Protein AF-A0A0U1DR96-F1 (afdb_monomer_lite)

Sequence (108 aa):
MAAEVRENSIRGWEERKAAFKKYHAIALGECERWSDIDTAREIRNSVAHGLGHLTGRQQNAKTRQKMATMGIRFRGNQLIIDTDALEKCVRSAVAFIRDVDRSISLRT

Radius of gyration: 16.42 Å; chains: 1; bounding box: 48×26×40 Å

Foldseek 3Di:
DPPDPPPPPQPDPVSVQVVCCVPQVDRLCPQPLSLLVVLVVQQVCCCPPVVQFRDPVCPDPVNVVSNVVLVWDDDPRGTDDDPSSVVSSVVSVVVSVVSVVVSSVVRD

pLDDT: mean 86.71, std 13.81, range [36.09, 96.31]

Organism: NCBI:txid451644

Secondary structure (DSSP, 8-state):
-----------SHHHHHHHHHHHHS--GGGSTTHHHHHHHHHHHHHHHHHTTBPPGGG-SHHHHHHHHHTT-EEETTEEE--HHHHHHHHHHHHHHHHHHHHHHHTT-

Structure (mmCIF, N/CA/C/O backbone):
data_AF-A0A0U1DR96-F1
#
_entry.id   AF-A0A0U1DR96-F1
#
loop_
_atom_site.group_PDB
_atom_site.id
_atom_site.type_symbol
_atom_site.label_atom_id
_atom_site.label_alt_id
_atom_site.label_comp_id
_atom_site.label_asym_id
_atom_site.label_entity_id
_atom_site.label_seq_id
_atom_site.pdbx_PDB_ins_code
_atom_site.Cartn_x
_atom_site.Cartn_y
_atom_site.Cartn_z
_atom_site.occupancy
_atom_site.B_iso_or_equiv
_atom_site.auth_seq_id
_atom_site.auth_comp_id
_atom_site.auth_asym_id
_atom_site.auth_atom_id
_atom_sit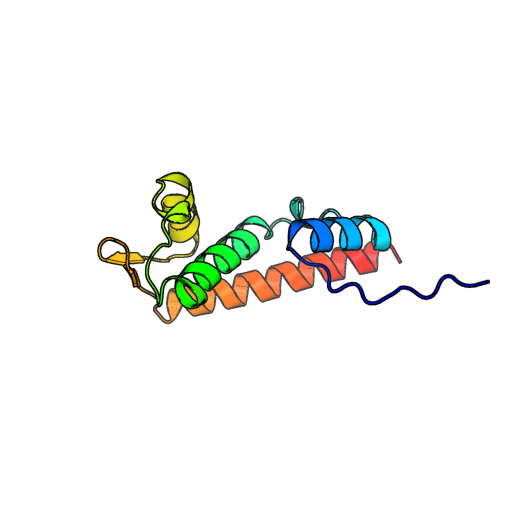e.pdbx_PDB_model_num
ATOM 1 N N . MET A 1 1 ? 35.735 -4.043 -17.174 1.00 36.09 1 MET A N 1
ATOM 2 C CA . MET A 1 1 ? 35.491 -3.895 -15.723 1.00 36.09 1 MET A CA 1
ATOM 3 C C . MET A 1 1 ? 33.993 -3.830 -15.499 1.00 36.09 1 MET A C 1
ATOM 5 O O . MET A 1 1 ? 33.388 -2.813 -15.813 1.00 36.09 1 MET A O 1
ATOM 9 N N . ALA A 1 2 ? 33.389 -4.932 -15.054 1.00 38.81 2 ALA A N 1
ATOM 10 C CA . ALA A 1 2 ? 31.996 -4.934 -14.627 1.00 38.81 2 ALA A CA 1
ATOM 11 C C . ALA A 1 2 ? 31.912 -4.123 -13.330 1.00 38.81 2 ALA A C 1
ATOM 13 O O . ALA A 1 2 ? 32.634 -4.414 -12.379 1.00 38.81 2 ALA A O 1
ATOM 14 N N . ALA A 1 3 ? 31.107 -3.064 -13.319 1.00 41.16 3 ALA A N 1
ATOM 15 C CA . ALA A 1 3 ? 30.851 -2.320 -12.099 1.00 41.16 3 ALA A CA 1
ATOM 16 C C . ALA A 1 3 ? 30.128 -3.257 -11.124 1.00 41.16 3 ALA A C 1
ATOM 18 O O . ALA A 1 3 ? 28.994 -3.658 -11.382 1.00 41.16 3 ALA A O 1
ATOM 19 N N . GLU A 1 4 ? 30.803 -3.621 -10.032 1.00 43.88 4 GLU A N 1
ATOM 20 C CA . GLU A 1 4 ? 30.180 -4.192 -8.842 1.00 43.88 4 GLU A CA 1
ATOM 21 C C . GLU A 1 4 ? 28.980 -3.315 -8.482 1.00 43.88 4 GLU A C 1
ATOM 23 O O . GLU A 1 4 ? 29.130 -2.143 -8.114 1.00 43.88 4 GLU A O 1
ATOM 28 N N . VAL A 1 5 ? 27.775 -3.863 -8.632 1.00 48.25 5 VAL A N 1
ATOM 29 C CA . VAL A 1 5 ? 26.562 -3.238 -8.117 1.00 48.25 5 VAL A CA 1
ATOM 30 C C . VAL A 1 5 ? 26.691 -3.298 -6.603 1.00 48.25 5 VAL A C 1
ATOM 32 O O . VAL A 1 5 ? 26.327 -4.287 -5.977 1.00 48.25 5 VAL A O 1
ATOM 35 N N . ARG A 1 6 ? 27.285 -2.254 -6.016 1.00 46.69 6 ARG A N 1
ATOM 36 C CA . ARG A 1 6 ? 27.301 -2.078 -4.568 1.00 46.69 6 ARG A CA 1
ATOM 37 C C . ARG A 1 6 ? 25.859 -2.152 -4.103 1.00 46.69 6 ARG A C 1
ATOM 39 O O . ARG A 1 6 ? 25.021 -1.375 -4.564 1.00 46.69 6 ARG A O 1
ATOM 46 N N . GLU A 1 7 ? 25.605 -3.089 -3.203 1.00 49.31 7 GLU A N 1
ATOM 47 C CA . GLU A 1 7 ? 24.356 -3.298 -2.484 1.00 49.31 7 GLU A CA 1
ATOM 48 C C . GLU A 1 7 ? 24.102 -2.104 -1.549 1.00 49.31 7 GLU A C 1
ATOM 50 O O . GLU A 1 7 ? 24.082 -2.195 -0.326 1.00 49.31 7 GLU A O 1
ATOM 55 N N . ASN A 1 8 ? 23.960 -0.914 -2.130 1.00 50.78 8 ASN A N 1
ATOM 56 C CA . ASN A 1 8 ? 23.391 0.226 -1.449 1.00 50.78 8 ASN A CA 1
ATOM 57 C C . ASN A 1 8 ? 21.922 -0.125 -1.289 1.00 50.78 8 ASN A C 1
ATOM 59 O O . ASN A 1 8 ? 21.144 -0.012 -2.238 1.00 50.78 8 ASN A O 1
ATOM 63 N N . SER A 1 9 ? 21.586 -0.631 -0.103 1.00 47.16 9 SER A N 1
ATOM 64 C CA . SER A 1 9 ? 20.218 -0.879 0.322 1.00 47.16 9 SER A CA 1
ATOM 65 C C . SER A 1 9 ? 19.353 0.274 -0.162 1.00 47.16 9 SER A C 1
ATOM 67 O O . SER A 1 9 ? 19.550 1.425 0.219 1.00 47.16 9 SER A O 1
ATOM 69 N N . ILE A 1 10 ? 18.456 -0.028 -1.095 1.00 57.91 10 ILE A N 1
ATOM 70 C CA . ILE A 1 10 ? 17.605 0.977 -1.706 1.00 57.91 10 ILE A CA 1
ATOM 71 C C . ILE A 1 10 ? 16.775 1.584 -0.567 1.00 57.91 10 ILE A C 1
ATOM 73 O O . ILE A 1 10 ? 15.914 0.896 0.008 1.00 57.91 10 ILE A O 1
ATOM 77 N N . ARG A 1 11 ? 17.111 2.821 -0.175 1.00 72.75 11 ARG A N 1
ATOM 78 C CA . ARG A 1 11 ? 16.821 3.396 1.152 1.00 72.75 11 ARG A CA 1
ATOM 79 C C . ARG A 1 11 ? 15.347 3.749 1.318 1.00 72.75 11 ARG A C 1
ATOM 81 O O . ARG A 1 11 ? 14.881 3.942 2.437 1.00 72.75 11 ARG A O 1
ATOM 88 N N . GLY A 1 12 ? 14.591 3.779 0.222 1.00 77.81 12 GLY A N 1
ATOM 89 C CA . GLY A 1 12 ? 13.167 4.080 0.240 1.00 77.81 12 GLY A CA 1
ATOM 90 C C . GLY A 1 12 ? 12.400 3.525 -0.955 1.00 77.81 12 GLY A C 1
ATOM 91 O O . GLY A 1 12 ? 12.962 3.056 -1.942 1.00 77.81 12 GLY A O 1
ATOM 92 N N . TRP A 1 13 ? 11.073 3.595 -0.863 1.00 83.69 13 TRP A N 1
ATOM 93 C CA . TRP A 1 13 ? 10.164 3.091 -1.895 1.00 83.69 13 TRP A CA 1
ATOM 94 C C . TRP A 1 13 ? 10.338 3.768 -3.257 1.00 83.69 13 TRP A C 1
ATOM 96 O O . TRP A 1 13 ? 10.207 3.100 -4.278 1.00 83.69 13 TRP A O 1
ATOM 106 N N . GLU A 1 14 ? 10.655 5.063 -3.288 1.00 87.94 14 GLU A N 1
ATOM 107 C CA . GLU A 1 14 ? 10.864 5.796 -4.543 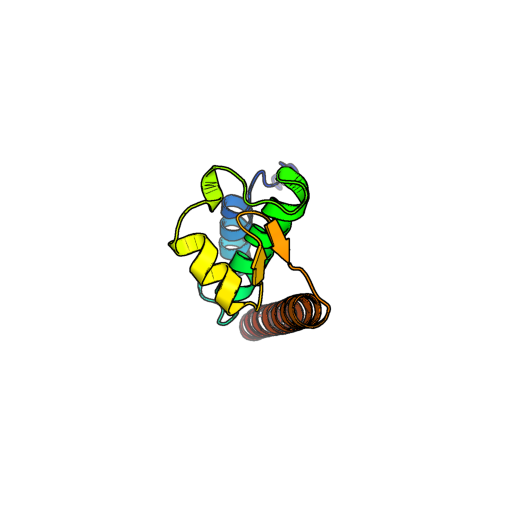1.00 87.94 14 GLU A CA 1
ATOM 108 C C . GLU A 1 14 ? 12.082 5.286 -5.309 1.00 87.94 14 GLU A C 1
ATOM 110 O O . GLU A 1 14 ? 11.986 4.993 -6.499 1.00 87.94 14 GLU A O 1
ATOM 115 N N . GLU A 1 15 ? 13.201 5.077 -4.617 1.00 89.06 15 GLU A N 1
ATOM 116 C CA . GLU A 1 15 ? 14.400 4.512 -5.231 1.00 89.06 15 GLU A CA 1
ATOM 117 C C . GLU A 1 15 ? 14.147 3.074 -5.723 1.00 89.06 15 GLU A C 1
ATOM 119 O O . GLU A 1 15 ? 14.625 2.701 -6.793 1.00 89.06 15 GLU A O 1
ATOM 124 N N . ARG A 1 16 ? 13.330 2.278 -5.008 1.00 87.88 16 ARG A N 1
ATOM 125 C CA . ARG A 1 16 ? 12.969 0.907 -5.434 1.00 87.88 16 ARG A CA 1
ATOM 126 C C . ARG A 1 16 ? 12.152 0.927 -6.717 1.00 87.88 16 ARG A C 1
ATOM 128 O O . ARG A 1 16 ? 12.448 0.171 -7.638 1.00 87.88 16 ARG A O 1
ATOM 135 N N . LYS A 1 17 ? 11.165 1.823 -6.805 1.00 89.81 17 LYS A N 1
ATOM 136 C CA . LYS A 1 17 ? 10.382 2.028 -8.032 1.00 89.81 17 LYS A CA 1
ATOM 137 C C . LYS A 1 17 ? 11.260 2.490 -9.191 1.00 89.81 17 LYS A C 1
ATOM 139 O O . LYS A 1 17 ? 11.104 1.987 -10.300 1.00 89.81 17 LYS A O 1
ATOM 144 N N . ALA A 1 18 ? 12.178 3.424 -8.943 1.00 90.88 18 ALA A N 1
ATOM 145 C CA . ALA A 1 18 ? 13.088 3.930 -9.965 1.00 90.88 18 ALA A CA 1
ATOM 146 C C . ALA A 1 18 ? 14.024 2.829 -10.487 1.00 90.88 18 ALA A C 1
ATOM 148 O O . ALA A 1 18 ? 14.170 2.674 -11.700 1.00 90.88 18 ALA A O 1
ATOM 149 N N . ALA A 1 19 ? 14.603 2.027 -9.589 1.00 90.81 19 ALA A N 1
ATOM 150 C CA . ALA A 1 19 ? 15.442 0.888 -9.951 1.00 90.81 19 ALA A CA 1
ATOM 151 C C . ALA A 1 19 ? 14.659 -0.163 -10.755 1.00 90.81 19 ALA A C 1
ATOM 153 O O . ALA A 1 19 ? 15.124 -0.599 -11.808 1.00 90.81 19 ALA A O 1
ATOM 154 N N . PHE A 1 20 ? 13.443 -0.504 -10.315 1.00 91.06 20 PHE A N 1
ATOM 155 C CA . PHE A 1 20 ? 12.578 -1.449 -11.022 1.00 91.06 20 PHE A CA 1
ATOM 156 C C . PHE A 1 20 ? 12.224 -0.956 -12.431 1.00 91.06 20 PHE A C 1
ATOM 158 O O . PHE A 1 20 ? 12.368 -1.696 -13.405 1.00 91.06 20 PHE A O 1
ATOM 165 N N . LYS A 1 21 ? 11.845 0.324 -12.562 1.00 93.31 21 LYS A N 1
ATOM 166 C CA . LYS A 1 21 ? 11.579 0.956 -13.860 1.00 93.31 21 LYS A CA 1
ATOM 167 C C . LYS A 1 21 ? 12.809 0.943 -14.759 1.00 93.31 21 LYS A C 1
ATOM 169 O O . LYS A 1 21 ? 12.673 0.677 -15.945 1.00 93.31 21 LYS A O 1
ATOM 174 N N . LYS A 1 22 ? 14.000 1.205 -14.217 1.00 92.69 22 LYS A N 1
ATOM 175 C CA . LYS A 1 22 ? 15.251 1.170 -14.985 1.00 92.69 22 LYS A CA 1
ATOM 176 C C . LYS A 1 22 ? 15.549 -0.227 -15.537 1.00 92.69 22 LYS A C 1
ATOM 178 O O . LYS A 1 22 ? 15.999 -0.327 -16.670 1.00 92.69 22 LYS A O 1
ATOM 183 N N . TYR A 1 23 ? 15.323 -1.274 -14.746 1.00 92.31 23 TYR A N 1
ATOM 184 C CA . TYR A 1 23 ? 15.684 -2.642 -15.124 1.00 92.31 23 TYR A CA 1
ATOM 185 C C . TYR A 1 23 ? 14.639 -3.308 -16.034 1.00 92.31 23 TYR A C 1
ATOM 187 O O . TYR A 1 23 ? 15.001 -3.890 -17.048 1.00 92.31 23 TYR A O 1
ATOM 195 N N . HIS A 1 24 ? 13.346 -3.183 -15.716 1.00 91.19 24 HIS A N 1
ATOM 196 C CA . HIS A 1 24 ? 12.267 -3.851 -16.460 1.00 91.19 24 HIS A CA 1
ATOM 197 C C . HIS A 1 24 ? 11.519 -2.940 -17.448 1.00 91.19 24 HIS A C 1
ATOM 199 O O . HIS A 1 24 ? 10.614 -3.399 -18.143 1.00 91.19 24 HIS A O 1
ATOM 205 N N . ALA A 1 25 ? 11.833 -1.640 -17.496 1.00 91.62 25 ALA A N 1
ATOM 206 C CA . ALA A 1 25 ? 11.070 -0.633 -18.246 1.00 91.62 25 ALA A CA 1
ATOM 207 C C . ALA A 1 25 ? 9.570 -0.577 -17.869 1.00 91.62 25 ALA A C 1
ATOM 209 O O . ALA A 1 25 ? 8.737 -0.145 -18.668 1.00 91.62 25 ALA A O 1
ATOM 210 N N . ILE A 1 26 ? 9.228 -0.999 -16.644 1.00 91.44 26 ILE A N 1
ATOM 211 C CA . ILE A 1 26 ? 7.868 -1.005 -16.088 1.00 91.44 26 ILE A CA 1
ATOM 212 C C . ILE A 1 26 ? 7.778 0.040 -14.978 1.00 91.44 26 ILE A C 1
ATOM 214 O O . ILE A 1 26 ? 8.507 -0.012 -13.986 1.00 91.44 26 ILE A O 1
ATOM 218 N N . ALA A 1 27 ? 6.855 0.987 -15.113 1.00 91.19 27 ALA A N 1
ATOM 219 C CA . ALA A 1 27 ? 6.538 1.916 -14.042 1.00 91.19 27 ALA A CA 1
ATOM 220 C C . ALA A 1 27 ? 5.523 1.270 -13.086 1.00 91.19 27 ALA A C 1
ATOM 222 O O . ALA A 1 27 ? 4.333 1.253 -13.369 1.00 91.19 27 ALA A O 1
ATOM 223 N N . LEU A 1 28 ? 5.977 0.780 -11.924 1.00 89.75 28 LEU A N 1
ATOM 224 C CA . LEU A 1 28 ? 5.094 0.137 -10.931 1.00 89.75 28 LEU A CA 1
ATOM 225 C C . LEU A 1 28 ? 3.897 1.007 -10.522 1.00 89.75 28 LEU A C 1
ATOM 227 O O . LEU A 1 28 ? 2.848 0.477 -10.186 1.00 89.75 28 LEU A O 1
ATOM 231 N N . GLY A 1 29 ? 4.051 2.336 -10.569 1.00 85.88 29 GLY A N 1
ATOM 232 C CA . GLY A 1 29 ? 2.982 3.294 -10.283 1.00 85.88 29 GLY A CA 1
ATOM 233 C C . GLY A 1 29 ? 1.821 3.289 -11.283 1.00 85.88 29 GLY A C 1
ATOM 234 O O . GLY A 1 29 ? 0.767 3.830 -10.968 1.00 85.88 29 GLY A O 1
ATOM 235 N N . GLU A 1 30 ? 2.020 2.701 -12.463 1.00 85.56 30 GLU A N 1
ATOM 236 C CA . GLU A 1 30 ? 1.038 2.608 -13.550 1.00 85.56 30 GLU A CA 1
ATOM 237 C C . GLU A 1 30 ? 0.330 1.241 -13.576 1.00 85.56 30 GLU A C 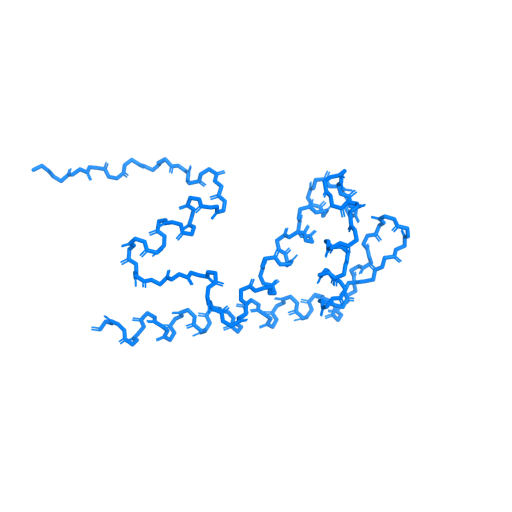1
ATOM 239 O O . GLU A 1 30 ? -0.602 1.044 -14.350 1.00 85.56 30 GLU A O 1
ATOM 244 N N . CYS A 1 31 ? 0.739 0.288 -12.729 1.00 87.62 31 CYS A N 1
ATOM 245 C CA . CYS A 1 31 ? 0.054 -0.996 -12.596 1.00 87.62 31 CYS A CA 1
ATOM 246 C C . CYS A 1 31 ? -1.334 -0.803 -11.964 1.00 87.62 31 CYS A C 1
ATOM 248 O O . CYS A 1 31 ? -1.469 -0.068 -10.984 1.00 87.62 31 CYS A O 1
ATOM 250 N N . GLU A 1 32 ? -2.344 -1.526 -12.462 1.00 85.62 32 GLU A N 1
ATOM 251 C CA . GLU A 1 32 ? -3.757 -1.384 -12.058 1.00 85.62 32 GLU A CA 1
ATOM 252 C C . GLU A 1 32 ? -3.943 -1.396 -10.532 1.00 85.62 32 GLU A C 1
ATOM 254 O O . GLU A 1 32 ? -4.646 -0.558 -9.969 1.00 85.62 32 GLU A O 1
ATOM 259 N N . ARG A 1 33 ? -3.266 -2.322 -9.843 1.00 86.94 33 ARG A N 1
ATOM 260 C CA . ARG A 1 33 ? -3.392 -2.526 -8.390 1.00 86.94 33 ARG A CA 1
ATOM 261 C C . ARG A 1 33 ? -2.374 -1.765 -7.553 1.00 86.94 33 ARG A C 1
ATOM 263 O O . ARG A 1 33 ? -2.311 -1.963 -6.339 1.00 86.94 33 ARG A O 1
ATOM 270 N N . TRP A 1 34 ? -1.593 -0.867 -8.152 1.00 90.00 34 TRP A N 1
ATOM 271 C CA . TRP A 1 34 ? -0.587 -0.105 -7.414 1.00 90.00 34 TRP A CA 1
ATOM 272 C C . TRP A 1 34 ? -1.193 0.727 -6.282 1.00 90.00 34 TRP A C 1
ATOM 274 O O . TRP A 1 34 ? -0.622 0.791 -5.192 1.00 90.00 34 TRP A O 1
ATOM 284 N N . SER A 1 35 ? -2.360 1.340 -6.504 1.00 90.44 35 SER A N 1
ATOM 285 C CA . SER A 1 35 ? -3.048 2.129 -5.476 1.00 90.44 35 SER A CA 1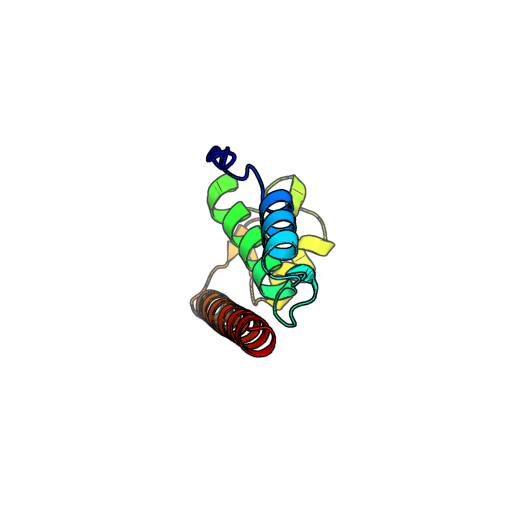
ATOM 286 C C . SER A 1 35 ? -3.320 1.320 -4.211 1.00 90.44 35 SER A C 1
ATOM 288 O O . SER A 1 35 ? -3.180 1.850 -3.107 1.00 90.44 35 SER A O 1
ATOM 290 N N . ASP A 1 36 ? -3.666 0.044 -4.361 1.00 91.62 36 ASP A N 1
ATOM 291 C CA . ASP A 1 36 ? -3.966 -0.850 -3.247 1.00 91.62 36 ASP A CA 1
ATOM 292 C C . ASP A 1 36 ? -2.687 -1.178 -2.471 1.00 91.62 36 ASP A C 1
ATOM 294 O O . ASP A 1 36 ? -2.668 -1.076 -1.244 1.00 91.62 36 ASP A O 1
ATOM 298 N N . ILE A 1 37 ? -1.586 -1.472 -3.173 1.00 92.50 37 ILE A N 1
ATOM 299 C CA . ILE A 1 37 ? -0.270 -1.725 -2.561 1.00 92.50 37 ILE A CA 1
ATOM 300 C C . ILE A 1 37 ? 0.244 -0.494 -1.823 1.00 92.50 37 ILE A C 1
ATOM 302 O O . ILE A 1 37 ? 0.696 -0.579 -0.680 1.00 92.50 37 ILE A O 1
ATOM 306 N N . ASP A 1 38 ? 0.135 0.671 -2.452 1.00 91.75 38 ASP A N 1
ATOM 307 C CA . ASP A 1 38 ? 0.535 1.937 -1.856 1.00 91.75 38 ASP A CA 1
ATOM 308 C C . ASP A 1 38 ? -0.324 2.265 -0.620 1.00 91.75 38 ASP A C 1
ATOM 310 O O . ASP A 1 38 ? 0.169 2.860 0.336 1.00 91.75 38 ASP A O 1
ATOM 314 N N . THR A 1 39 ? -1.590 1.834 -0.590 1.00 93.19 39 THR A N 1
ATOM 315 C CA . THR A 1 39 ? -2.459 1.929 0.597 1.00 93.19 39 THR A CA 1
ATOM 316 C C . THR A 1 39 ? -2.050 0.943 1.689 1.00 93.19 39 THR A C 1
ATOM 318 O O . THR A 1 39 ? -1.906 1.338 2.846 1.00 93.19 39 THR A O 1
ATOM 321 N N . ALA A 1 40 ? -1.812 -0.322 1.335 1.00 93.06 40 ALA A N 1
ATOM 322 C CA . ALA A 1 40 ? -1.343 -1.361 2.252 1.00 93.06 40 ALA A CA 1
ATOM 323 C C . ALA A 1 40 ? -0.015 -0.968 2.918 1.00 93.06 40 ALA A C 1
ATOM 325 O O . ALA A 1 40 ? 0.177 -1.189 4.116 1.00 93.06 40 ALA A O 1
ATOM 326 N N . ARG A 1 41 ? 0.871 -0.291 2.180 1.00 91.44 41 ARG A N 1
ATOM 327 C CA . ARG A 1 41 ? 2.094 0.306 2.725 1.00 91.44 41 ARG A CA 1
ATOM 328 C C . ARG A 1 41 ? 1.797 1.336 3.817 1.00 91.44 41 ARG A C 1
ATOM 330 O O . ARG A 1 41 ? 2.436 1.307 4.867 1.00 91.44 41 ARG A O 1
ATOM 337 N N . GLU A 1 42 ? 0.851 2.244 3.586 1.00 92.62 42 GLU A N 1
ATOM 338 C CA . GLU A 1 42 ? 0.463 3.239 4.591 1.00 92.62 42 GLU A CA 1
ATOM 339 C C . GLU A 1 42 ? -0.110 2.576 5.851 1.00 92.62 42 GLU A C 1
ATOM 341 O O . GLU A 1 42 ? 0.274 2.941 6.963 1.00 92.62 42 GLU A O 1
ATOM 346 N N . ILE A 1 43 ? -0.963 1.561 5.685 1.00 93.88 43 ILE A N 1
ATOM 347 C CA . ILE A 1 43 ? -1.535 0.779 6.793 1.00 93.88 43 ILE A CA 1
ATOM 348 C C . ILE A 1 43 ? -0.414 0.110 7.597 1.00 93.88 43 ILE A C 1
ATOM 350 O O . ILE A 1 43 ? -0.346 0.259 8.820 1.00 93.88 43 ILE A O 1
ATOM 354 N N . ARG A 1 44 ? 0.531 -0.552 6.914 1.00 92.62 44 ARG A N 1
ATOM 355 C CA . ARG A 1 44 ? 1.714 -1.152 7.544 1.00 92.62 44 ARG A CA 1
ATOM 356 C C . ARG A 1 44 ? 2.523 -0.120 8.323 1.00 92.62 44 ARG A C 1
ATOM 358 O O . ARG A 1 44 ? 3.025 -0.441 9.395 1.00 92.62 44 ARG A O 1
ATOM 365 N N . ASN A 1 45 ? 2.666 1.105 7.819 1.00 92.31 45 ASN A N 1
ATOM 366 C CA . ASN A 1 45 ? 3.394 2.163 8.523 1.00 92.31 45 ASN A CA 1
ATOM 367 C C . ASN A 1 45 ? 2.681 2.601 9.806 1.00 92.31 45 ASN A C 1
ATOM 369 O O . ASN A 1 45 ? 3.349 2.821 10.815 1.00 92.31 45 ASN A O 1
ATOM 373 N N . SER A 1 46 ? 1.350 2.670 9.804 1.00 94.50 46 SER A N 1
ATOM 374 C CA . SER A 1 46 ? 0.576 2.916 11.026 1.00 94.50 46 SER A CA 1
ATOM 375 C C . SER A 1 46 ? 0.756 1.787 12.043 1.00 94.50 46 SER A C 1
ATOM 377 O O . SER A 1 46 ? 0.937 2.052 13.227 1.00 94.50 46 SER A O 1
ATOM 379 N N . VAL A 1 47 ? 0.789 0.525 11.602 1.00 93.25 47 VAL A N 1
ATOM 380 C CA . VAL A 1 47 ? 1.060 -0.620 12.490 1.00 93.25 47 VAL A CA 1
ATOM 381 C C . VAL A 1 47 ? 2.482 -0.557 13.054 1.00 93.25 47 VAL A C 1
ATOM 383 O O . VAL A 1 47 ? 2.664 -0.585 14.267 1.00 93.25 47 VAL A O 1
ATOM 386 N N . ALA A 1 48 ? 3.487 -0.417 12.190 1.00 92.75 48 ALA A N 1
ATOM 387 C CA . ALA A 1 48 ? 4.893 -0.506 12.576 1.00 92.75 48 ALA A CA 1
ATOM 388 C C . ALA A 1 48 ? 5.409 0.714 13.354 1.00 92.75 48 ALA A C 1
ATOM 390 O O . ALA A 1 48 ? 6.286 0.565 14.199 1.00 92.75 48 ALA A O 1
ATOM 391 N N . HIS A 1 49 ? 4.908 1.916 13.056 1.00 91.12 49 HIS A N 1
ATOM 392 C CA . HIS A 1 49 ? 5.424 3.167 13.630 1.00 91.12 49 HIS A CA 1
ATOM 393 C C . HIS A 1 49 ? 4.412 3.896 14.514 1.00 91.12 49 HIS A C 1
ATOM 395 O O . HIS A 1 49 ? 4.808 4.683 15.366 1.00 91.12 49 HIS A O 1
ATOM 401 N N . GLY A 1 50 ? 3.118 3.653 14.316 1.00 89.81 50 GLY A N 1
ATOM 402 C CA . GLY A 1 50 ? 2.050 4.216 15.140 1.00 89.81 50 GLY A CA 1
ATOM 403 C C . GLY A 1 50 ? 1.415 3.209 16.098 1.00 89.81 50 GLY A C 1
ATOM 404 O O . GLY A 1 50 ? 0.442 3.556 16.762 1.00 89.81 50 GLY A O 1
ATOM 405 N N . LEU A 1 51 ? 1.915 1.966 16.161 1.00 92.25 51 LEU A N 1
ATOM 406 C CA . LEU A 1 51 ? 1.348 0.885 16.980 1.00 92.25 51 LEU A CA 1
ATOM 407 C C . LEU A 1 51 ? -0.158 0.694 16.718 1.00 92.25 51 LEU A C 1
ATOM 409 O O . LEU A 1 51 ? -0.968 0.566 17.634 1.00 92.25 51 LEU A O 1
ATOM 413 N N . GLY A 1 52 ? -0.542 0.764 15.442 1.00 92.81 52 GLY A N 1
ATOM 414 C CA . GLY A 1 52 ? -1.933 0.686 14.992 1.00 92.81 52 GLY A CA 1
ATOM 415 C C . GLY A 1 52 ? -2.664 2.030 14.957 1.00 92.81 52 GLY A C 1
ATOM 416 O O . GLY A 1 52 ? -3.801 2.079 14.499 1.00 92.81 52 GLY A O 1
ATOM 417 N N . HIS A 1 53 ? -2.035 3.129 15.375 1.00 96.31 53 HIS A N 1
ATOM 418 C CA . HIS A 1 53 ? -2.561 4.482 15.203 1.00 96.31 53 HIS A CA 1
ATOM 419 C C . HIS A 1 53 ? -2.005 5.155 13.948 1.00 96.31 53 HIS A C 1
ATOM 421 O O . HIS A 1 53 ? -0.888 4.892 13.501 1.00 96.31 53 HIS A O 1
ATOM 427 N N . LEU A 1 54 ? -2.780 6.084 13.392 1.00 95.19 54 LEU A N 1
ATOM 428 C CA . LEU A 1 54 ? -2.310 6.985 12.352 1.00 95.19 54 LEU A CA 1
ATOM 429 C C . LEU A 1 54 ? -1.151 7.832 12.880 1.00 95.19 54 LEU A C 1
ATOM 431 O O . LEU A 1 54 ? -1.295 8.578 13.853 1.00 95.19 54 LEU A O 1
ATOM 435 N N . THR A 1 55 ? -0.018 7.758 12.187 1.00 93.88 55 THR A N 1
ATOM 436 C CA . THR A 1 55 ? 1.125 8.640 12.449 1.00 93.88 55 THR A CA 1
ATOM 437 C C . THR A 1 55 ? 0.752 10.096 12.154 1.00 93.88 55 THR A C 1
ATOM 439 O O . THR A 1 55 ? -0.187 10.359 11.399 1.00 93.88 55 THR A O 1
ATOM 442 N N . GLY A 1 56 ? 1.506 11.067 12.683 1.00 92.56 56 GLY A N 1
ATOM 443 C CA . GLY A 1 56 ? 1.208 12.495 12.480 1.00 92.56 56 GLY A CA 1
ATOM 444 C C . GLY A 1 56 ? 1.055 12.899 11.005 1.00 92.56 56 GLY A C 1
ATOM 445 O O . GLY A 1 56 ? 0.183 13.692 10.666 1.00 92.56 56 GLY A O 1
ATOM 446 N N . ARG A 1 57 ? 1.818 12.278 10.093 1.00 90.56 57 ARG A N 1
ATOM 447 C CA . ARG A 1 57 ? 1.729 12.534 8.641 1.00 90.56 57 ARG A CA 1
ATOM 448 C C . ARG A 1 57 ? 0.472 11.948 7.985 1.00 90.56 57 ARG A C 1
ATOM 450 O O . ARG A 1 57 ? 0.078 12.392 6.910 1.00 90.56 57 ARG A O 1
ATOM 457 N N . GLN A 1 58 ? -0.161 10.962 8.616 1.00 93.44 58 GLN A N 1
ATOM 458 C CA . GLN A 1 58 ? -1.310 10.229 8.079 1.00 93.44 58 GLN A CA 1
ATOM 459 C C . GLN A 1 58 ? -2.657 10.756 8.584 1.00 93.44 58 GLN A C 1
ATOM 461 O O . GLN A 1 58 ? -3.699 10.337 8.085 1.00 93.44 58 GLN A O 1
ATOM 466 N N . GLN A 1 59 ? -2.668 11.698 9.531 1.00 92.94 59 GLN A N 1
ATOM 467 C CA . GLN A 1 59 ? -3.891 12.292 10.089 1.00 92.94 59 GLN A CA 1
ATOM 468 C C . GLN A 1 59 ? -4.573 13.300 9.139 1.00 92.94 59 GLN A C 1
ATOM 470 O O . GLN A 1 59 ? -5.247 14.222 9.582 1.00 92.94 59 GLN A O 1
ATOM 475 N N . ASN A 1 60 ? -4.435 13.117 7.825 1.00 93.81 60 ASN A N 1
ATOM 476 C CA . ASN A 1 60 ? -5.082 13.932 6.802 1.00 93.81 60 ASN A CA 1
ATOM 477 C C . ASN A 1 60 ? -6.239 13.160 6.134 1.00 93.81 60 ASN A C 1
ATOM 479 O O . ASN A 1 60 ? -6.243 11.925 6.085 1.00 93.81 60 ASN A O 1
ATOM 483 N N . ALA A 1 61 ? -7.226 13.889 5.604 1.00 92.50 61 ALA A N 1
ATOM 484 C CA . ALA A 1 61 ? -8.434 13.297 5.024 1.00 92.50 61 ALA A CA 1
ATOM 485 C C . ALA A 1 61 ? -8.138 12.380 3.824 1.00 92.50 61 ALA A C 1
ATOM 487 O O . ALA A 1 61 ? -8.742 11.316 3.699 1.00 92.50 61 ALA A O 1
ATOM 488 N N . LYS A 1 62 ? -7.161 12.747 2.986 1.00 93.06 62 LYS A N 1
ATOM 489 C CA . LYS A 1 62 ? -6.779 11.987 1.789 1.00 93.06 62 LYS A CA 1
ATOM 490 C C . LYS A 1 62 ? -6.258 10.592 2.144 1.00 93.06 62 LYS A C 1
ATOM 492 O O . LYS A 1 62 ? -6.691 9.608 1.550 1.00 93.06 62 LYS A O 1
ATOM 497 N N . THR A 1 63 ? -5.361 10.488 3.125 1.00 92.81 63 THR A N 1
ATOM 498 C CA . THR A 1 63 ? -4.821 9.200 3.583 1.00 92.81 63 THR A CA 1
ATOM 499 C C . THR A 1 63 ? -5.913 8.332 4.203 1.00 92.81 63 THR A C 1
ATOM 501 O O . THR A 1 63 ? -5.991 7.146 3.886 1.00 92.81 63 THR A O 1
ATOM 504 N N . ARG A 1 64 ? -6.800 8.915 5.019 1.00 93.31 64 ARG A N 1
ATOM 505 C CA . ARG A 1 64 ? -7.939 8.186 5.602 1.00 93.31 64 ARG A CA 1
ATOM 506 C C . ARG A 1 64 ? -8.889 7.650 4.539 1.00 93.31 64 ARG A C 1
ATOM 508 O O . ARG A 1 64 ? -9.237 6.476 4.578 1.00 93.31 64 ARG A O 1
ATOM 515 N N . GLN A 1 65 ? -9.276 8.493 3.583 1.00 92.06 65 GLN A N 1
ATOM 516 C CA . GLN A 1 65 ? -10.172 8.105 2.496 1.00 92.06 65 GLN A CA 1
ATOM 517 C C . GLN A 1 65 ? -9.565 6.971 1.669 1.00 92.06 65 GLN A C 1
ATOM 519 O O . GLN A 1 65 ? -10.247 6.002 1.354 1.00 92.06 65 GLN A O 1
ATOM 524 N N . LYS A 1 66 ? -8.263 7.054 1.386 1.00 91.56 66 LYS A N 1
ATOM 525 C CA . LYS A 1 66 ? -7.527 6.005 0.684 1.00 91.56 66 LYS A CA 1
ATOM 526 C C . LYS A 1 66 ? -7.506 4.686 1.464 1.00 91.56 66 LYS A C 1
ATOM 528 O O . LYS A 1 66 ? -7.799 3.646 0.903 1.00 91.56 66 LYS A O 1
ATOM 533 N N . MET A 1 67 ? -7.221 4.707 2.763 1.00 93.69 67 MET A N 1
ATOM 534 C CA . MET A 1 67 ? -7.273 3.499 3.601 1.00 93.69 67 MET A CA 1
ATOM 535 C C . MET A 1 67 ? -8.684 2.900 3.695 1.00 93.69 67 MET A C 1
ATOM 537 O O . MET A 1 67 ? -8.832 1.679 3.698 1.00 93.69 67 MET A O 1
ATOM 541 N N . ALA A 1 68 ? -9.723 3.738 3.709 1.00 91.44 68 ALA A N 1
ATOM 542 C CA . ALA A 1 68 ? -11.108 3.281 3.726 1.00 91.44 68 ALA A CA 1
ATOM 543 C C . ALA A 1 68 ? -11.489 2.489 2.461 1.00 91.44 68 ALA A C 1
ATOM 545 O O . ALA A 1 68 ? -12.286 1.556 2.553 1.00 91.44 68 ALA A O 1
ATOM 546 N N . THR A 1 69 ? -10.886 2.768 1.295 1.00 89.56 69 THR A N 1
ATOM 547 C CA . THR A 1 69 ? -11.133 1.950 0.089 1.00 89.56 69 THR A CA 1
ATOM 548 C C . THR A 1 69 ? -10.627 0.516 0.249 1.00 89.56 69 THR A C 1
ATOM 550 O O . THR A 1 69 ? -11.176 -0.392 -0.373 1.00 89.56 69 THR A O 1
ATOM 553 N N . MET A 1 70 ? -9.656 0.276 1.137 1.00 89.31 70 MET A N 1
ATOM 554 C CA . MET A 1 70 ? -9.169 -1.055 1.520 1.00 89.31 70 MET A CA 1
ATOM 555 C C . MET A 1 70 ? -10.004 -1.713 2.630 1.00 89.31 70 MET A C 1
ATOM 557 O O . MET A 1 70 ? -9.614 -2.753 3.148 1.00 89.31 70 MET A O 1
ATOM 561 N N . GLY A 1 71 ? -11.159 -1.144 2.985 1.00 90.38 71 GLY A N 1
ATOM 562 C CA . GLY A 1 71 ? -12.029 -1.683 4.035 1.00 90.38 71 GLY A CA 1
ATOM 563 C C . GLY A 1 71 ? -11.526 -1.413 5.454 1.00 90.38 71 GLY A C 1
ATOM 564 O O . GLY A 1 71 ? -12.131 -1.877 6.414 1.00 90.38 71 GLY A O 1
ATOM 565 N N . ILE A 1 72 ? -10.451 -0.633 5.610 1.00 93.81 72 ILE A N 1
ATOM 566 C CA . ILE A 1 72 ? -9.941 -0.264 6.929 1.00 93.81 72 ILE A CA 1
ATOM 567 C C . ILE A 1 72 ? -10.906 0.709 7.588 1.00 93.81 72 ILE A C 1
ATOM 569 O O . ILE A 1 72 ? -11.187 1.795 7.071 1.00 93.81 72 ILE A O 1
ATOM 573 N N . ARG A 1 73 ? -11.385 0.322 8.768 1.00 93.44 73 ARG A N 1
ATOM 574 C CA . ARG A 1 73 ? -12.208 1.172 9.627 1.00 93.44 73 ARG A CA 1
ATOM 575 C C . ARG A 1 73 ? -11.336 1.870 10.663 1.00 93.44 73 ARG A C 1
ATOM 577 O O . ARG A 1 73 ? -10.196 1.484 10.912 1.00 93.44 73 ARG A O 1
ATOM 584 N N . PHE A 1 74 ? -11.891 2.904 11.283 1.00 94.62 74 PHE A N 1
ATOM 585 C CA . PHE A 1 74 ? -11.178 3.731 12.250 1.00 94.62 74 PHE A CA 1
ATOM 586 C C . PHE A 1 74 ? -11.971 3.866 13.546 1.00 94.62 74 PHE A C 1
ATOM 588 O O . PHE A 1 74 ? -13.178 4.105 13.516 1.00 94.62 74 PHE A O 1
ATOM 595 N N . ARG A 1 75 ? -11.277 3.798 14.685 1.00 94.81 75 ARG A N 1
ATOM 596 C CA . ARG A 1 75 ? -11.762 4.270 15.988 1.00 94.81 75 ARG A CA 1
ATOM 597 C C . ARG A 1 75 ? -10.924 5.487 16.380 1.00 94.81 75 ARG A C 1
ATOM 599 O O . ARG A 1 75 ? -9.813 5.356 16.885 1.00 94.81 75 ARG A O 1
ATOM 606 N N . GLY A 1 76 ? -11.414 6.685 16.061 1.00 93.88 76 GLY A N 1
ATOM 607 C CA . GLY A 1 76 ? -10.629 7.918 16.176 1.00 93.88 76 GLY A CA 1
ATOM 608 C C . GLY A 1 76 ? -9.424 7.915 15.225 1.00 93.88 76 GLY A C 1
ATOM 609 O O . GLY A 1 76 ? -9.586 8.027 14.007 1.00 93.88 76 GLY A O 1
ATOM 610 N N . ASN A 1 77 ? -8.217 7.780 15.783 1.00 94.75 77 ASN A N 1
ATOM 611 C CA . ASN A 1 77 ? -6.962 7.650 15.026 1.00 94.75 77 ASN A CA 1
ATOM 612 C C . ASN A 1 77 ? -6.442 6.212 14.965 1.00 94.75 77 ASN A C 1
ATOM 614 O O . ASN A 1 77 ? -5.414 5.978 14.336 1.00 94.75 77 ASN A O 1
ATOM 618 N N . GLN A 1 78 ? -7.111 5.265 15.613 1.00 96.12 78 GLN A N 1
ATOM 619 C CA . GLN A 1 78 ? -6.706 3.868 15.622 1.00 96.12 78 GLN A CA 1
ATOM 620 C C . GLN A 1 78 ? -7.310 3.132 14.425 1.00 96.12 78 GLN A C 1
ATOM 622 O O . GLN A 1 78 ? -8.505 3.271 14.149 1.00 96.12 78 GLN A O 1
ATOM 627 N N . LEU A 1 79 ? -6.492 2.348 13.728 1.00 95.25 79 LEU A N 1
ATOM 628 C CA . LEU A 1 79 ? -6.942 1.430 12.691 1.00 95.25 79 LEU A CA 1
ATOM 629 C C . LEU A 1 79 ? -7.664 0.242 13.331 1.00 95.25 79 LEU A C 1
ATOM 631 O O . LEU A 1 79 ? -7.178 -0.344 14.298 1.00 95.25 79 LEU A O 1
ATOM 635 N N . ILE A 1 80 ? -8.798 -0.142 12.757 1.00 95.25 80 ILE A N 1
ATOM 636 C CA . ILE A 1 80 ? -9.461 -1.412 13.042 1.00 95.25 80 ILE A CA 1
ATOM 637 C C . ILE A 1 80 ? -9.091 -2.352 11.897 1.00 95.25 80 ILE A C 1
ATOM 639 O O . ILE A 1 80 ? -9.538 -2.156 10.767 1.00 95.25 80 ILE A O 1
ATOM 643 N N . ILE A 1 81 ? -8.241 -3.334 12.196 1.00 90.88 81 ILE A N 1
ATOM 644 C CA . ILE A 1 81 ? -7.804 -4.362 11.249 1.00 90.88 81 ILE A CA 1
ATOM 645 C C . ILE A 1 81 ? -8.544 -5.647 11.610 1.00 90.88 81 ILE A C 1
ATOM 647 O O . ILE A 1 81 ? -8.239 -6.277 12.620 1.00 90.88 81 ILE A O 1
ATOM 651 N N . ASP A 1 82 ? -9.543 -5.991 10.807 1.00 92.62 82 ASP A N 1
ATOM 652 C CA . ASP A 1 82 ? -10.269 -7.255 10.886 1.00 92.62 82 ASP A CA 1
ATOM 653 C C . ASP A 1 82 ? -9.810 -8.218 9.779 1.00 92.62 82 ASP A C 1
ATOM 655 O O . ASP A 1 82 ? -8.946 -7.901 8.953 1.00 92.62 82 ASP A O 1
ATOM 659 N N . THR A 1 83 ? -10.362 -9.431 9.797 1.00 93.19 83 THR A N 1
ATOM 660 C CA . THR A 1 83 ? -10.042 -10.479 8.824 1.00 93.19 83 THR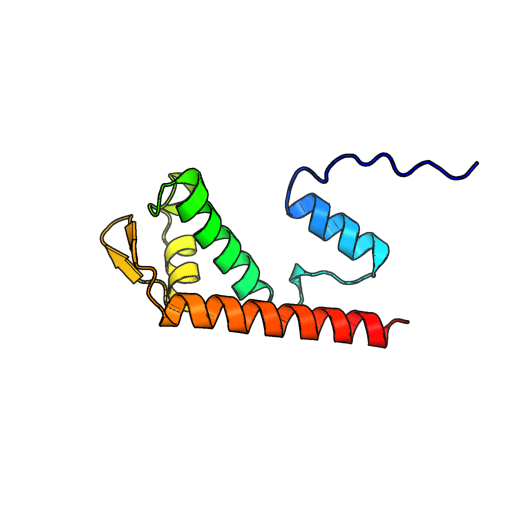 A CA 1
ATOM 661 C C . THR A 1 83 ? -10.334 -10.029 7.393 1.00 93.19 83 THR A C 1
ATOM 663 O O . THR A 1 83 ? -9.502 -10.247 6.517 1.00 93.19 83 THR A O 1
ATOM 666 N N . ASP A 1 84 ? -11.444 -9.327 7.161 1.00 90.12 84 ASP A N 1
ATOM 667 C CA . ASP A 1 84 ? -11.838 -8.856 5.828 1.00 90.12 84 ASP A CA 1
ATOM 668 C C . ASP A 1 84 ? -10.813 -7.870 5.251 1.00 90.12 84 ASP A C 1
ATOM 670 O O . ASP A 1 84 ? -10.408 -7.975 4.086 1.00 90.12 84 ASP A O 1
ATOM 674 N N . ALA A 1 85 ? -10.336 -6.929 6.071 1.00 89.00 85 ALA A N 1
ATOM 675 C CA . ALA A 1 85 ? -9.295 -5.993 5.664 1.00 89.00 85 ALA A CA 1
ATOM 676 C C . ALA A 1 85 ? -7.962 -6.697 5.348 1.00 89.00 85 ALA A C 1
ATOM 678 O O . ALA A 1 85 ? -7.271 -6.327 4.389 1.00 89.00 85 ALA A O 1
ATOM 679 N N . LEU A 1 86 ? -7.601 -7.727 6.123 1.00 90.50 86 LEU A N 1
ATOM 680 C CA . LEU A 1 86 ? -6.412 -8.547 5.869 1.00 90.50 86 LEU A CA 1
ATOM 681 C C . LEU A 1 86 ? -6.545 -9.341 4.569 1.00 90.50 86 LEU A C 1
ATOM 683 O O . LEU A 1 86 ? -5.637 -9.303 3.736 1.00 90.50 86 LEU A O 1
ATOM 687 N N . GLU A 1 87 ? -7.681 -10.005 4.353 1.00 92.56 87 GLU A N 1
ATOM 688 C CA . GLU A 1 87 ? -7.955 -10.731 3.114 1.00 92.56 87 GLU A CA 1
ATOM 689 C C . GLU A 1 87 ? -7.861 -9.818 1.896 1.00 92.56 87 GLU A C 1
ATOM 691 O O . GLU A 1 87 ? -7.269 -10.193 0.881 1.00 92.56 87 GLU A O 1
ATOM 696 N N . LYS A 1 88 ? -8.395 -8.597 1.993 1.00 90.12 88 LYS A N 1
ATOM 697 C CA . LYS A 1 88 ? -8.306 -7.626 0.904 1.00 90.12 88 LYS A CA 1
ATOM 698 C C . LYS A 1 88 ? -6.861 -7.228 0.610 1.00 90.12 88 LYS A C 1
ATOM 700 O O . LYS A 1 88 ? -6.475 -7.202 -0.557 1.00 90.12 88 LYS A O 1
ATOM 705 N N . CYS A 1 89 ? -6.043 -6.999 1.640 1.00 90.06 89 CYS A N 1
ATOM 706 C CA . CYS A 1 89 ? -4.608 -6.750 1.465 1.00 90.06 89 CYS A CA 1
ATOM 707 C C . CYS A 1 89 ? -3.909 -7.911 0.742 1.00 90.06 89 CYS A C 1
ATOM 709 O O . CYS A 1 89 ? -3.148 -7.675 -0.198 1.00 90.06 89 CYS A O 1
ATOM 711 N N . VAL A 1 90 ? -4.194 -9.156 1.138 1.00 92.38 90 VAL A N 1
ATOM 712 C CA . VAL A 1 90 ? -3.624 -10.356 0.503 1.00 92.38 90 VAL A CA 1
ATOM 713 C C . VAL A 1 90 ? -4.053 -10.458 -0.960 1.00 92.38 90 VAL A C 1
ATOM 715 O O . VAL A 1 90 ? -3.205 -10.637 -1.835 1.00 92.38 90 VAL A O 1
ATOM 718 N N . ARG A 1 91 ? -5.348 -10.298 -1.255 1.00 93.00 91 ARG A N 1
ATOM 719 C CA . ARG A 1 91 ? -5.871 -10.363 -2.630 1.00 93.00 91 ARG A CA 1
ATOM 720 C C . ARG A 1 91 ? -5.240 -9.297 -3.525 1.00 93.00 91 ARG A C 1
ATOM 722 O O . ARG A 1 91 ? -4.813 -9.628 -4.629 1.00 93.00 91 ARG A O 1
ATOM 729 N N . SER A 1 92 ? -5.124 -8.057 -3.047 1.00 91.69 92 SER A N 1
ATOM 730 C CA . SER A 1 92 ? -4.475 -6.977 -3.800 1.00 91.69 92 SER A CA 1
ATOM 731 C C . SER A 1 92 ? -2.983 -7.242 -4.025 1.00 91.69 92 SER A C 1
ATOM 733 O O . SER A 1 92 ? -2.492 -6.992 -5.123 1.00 91.69 92 SER A O 1
ATOM 735 N N . ALA A 1 93 ? -2.272 -7.803 -3.040 1.00 92.19 93 ALA A N 1
ATOM 736 C CA . ALA A 1 93 ? -0.872 -8.204 -3.195 1.00 92.19 93 ALA A CA 1
ATOM 737 C C . ALA A 1 93 ? -0.692 -9.282 -4.272 1.00 92.19 93 ALA A C 1
ATOM 739 O O . ALA A 1 93 ? 0.133 -9.125 -5.170 1.00 92.19 93 ALA A O 1
ATOM 740 N N . VAL A 1 94 ? -1.499 -10.346 -4.223 1.00 94.88 94 VAL A N 1
ATOM 741 C CA . VAL A 1 94 ? -1.456 -11.432 -5.213 1.00 94.88 94 VAL A CA 1
ATOM 742 C C . VAL A 1 94 ? -1.797 -10.922 -6.614 1.00 94.88 94 VAL A C 1
ATOM 744 O O . VAL A 1 94 ? -1.111 -11.274 -7.571 1.00 94.88 94 VAL A O 1
ATOM 747 N N . ALA A 1 95 ? -2.836 -10.092 -6.745 1.00 92.38 95 ALA A N 1
ATOM 748 C CA . ALA A 1 95 ? -3.222 -9.508 -8.028 1.00 92.38 95 ALA A CA 1
ATOM 749 C C . ALA A 1 95 ? -2.100 -8.635 -8.607 1.00 92.38 95 ALA A C 1
ATOM 751 O O . ALA A 1 95 ? -1.698 -8.838 -9.747 1.00 92.38 95 ALA A O 1
ATOM 752 N N . PHE A 1 96 ? -1.522 -7.748 -7.792 1.00 93.75 96 PHE A N 1
ATOM 753 C CA . PHE A 1 96 ? -0.416 -6.893 -8.213 1.00 93.75 96 PHE A CA 1
ATOM 754 C C . PHE A 1 96 ? 0.804 -7.691 -8.687 1.00 93.75 96 PHE A C 1
ATOM 756 O O . PHE A 1 96 ? 1.357 -7.382 -9.738 1.00 93.75 96 PHE A O 1
ATOM 763 N N . ILE A 1 97 ? 1.214 -8.728 -7.944 1.00 93.25 97 ILE A N 1
ATOM 764 C CA . ILE A 1 97 ? 2.349 -9.576 -8.339 1.00 93.25 97 ILE A CA 1
ATOM 765 C C . ILE A 1 97 ? 2.074 -10.227 -9.697 1.00 93.25 97 ILE A C 1
ATOM 767 O O . ILE A 1 97 ? 2.910 -10.144 -10.588 1.00 93.25 97 ILE A O 1
ATOM 771 N N . ARG A 1 98 ? 0.874 -10.786 -9.901 1.00 93.31 98 ARG A N 1
ATOM 772 C CA . ARG A 1 98 ? 0.486 -11.394 -11.185 1.00 93.31 98 ARG A CA 1
ATOM 773 C C . ARG A 1 98 ? 0.489 -10.394 -12.343 1.00 93.31 98 ARG A C 1
ATOM 775 O O . ARG A 1 98 ? 0.877 -10.761 -13.452 1.00 93.31 98 ARG A O 1
ATOM 782 N N . ASP A 1 99 ? 0.056 -9.158 -12.108 1.00 90.19 99 ASP A N 1
ATOM 783 C CA . ASP A 1 99 ? 0.059 -8.103 -13.128 1.00 90.19 99 ASP A CA 1
ATOM 784 C C . ASP A 1 99 ? 1.487 -7.696 -13.507 1.00 90.19 99 ASP A C 1
ATOM 786 O O . ASP A 1 99 ? 1.800 -7.509 -14.689 1.00 90.19 99 ASP A O 1
ATOM 790 N N . VAL A 1 100 ? 2.370 -7.596 -12.509 1.00 91.69 100 VAL A N 1
ATOM 791 C CA . VAL A 1 100 ? 3.795 -7.324 -12.712 1.00 91.69 100 VAL A CA 1
ATOM 792 C C . VAL A 1 100 ? 4.456 -8.474 -13.469 1.00 91.69 100 VAL A C 1
ATOM 794 O O . VAL A 1 100 ? 5.095 -8.219 -14.488 1.00 91.69 100 VAL A O 1
ATOM 797 N N . ASP A 1 101 ? 4.248 -9.720 -13.044 1.00 92.88 101 ASP A N 1
ATOM 798 C CA . ASP A 1 101 ? 4.812 -10.907 -13.694 1.00 92.88 101 ASP A CA 1
ATOM 799 C C . ASP A 1 101 ? 4.380 -10.987 -15.160 1.00 92.88 101 ASP A C 1
ATOM 801 O O . ASP A 1 101 ? 5.217 -11.121 -16.051 1.00 92.88 101 ASP A O 1
ATOM 805 N N . ARG A 1 102 ? 3.084 -10.793 -15.439 1.00 90.69 102 ARG A N 1
ATOM 806 C CA . ARG A 1 102 ? 2.567 -10.737 -16.815 1.00 90.69 102 ARG A CA 1
ATOM 807 C C . ARG A 1 102 ? 3.252 -9.641 -17.630 1.00 90.69 102 ARG A C 1
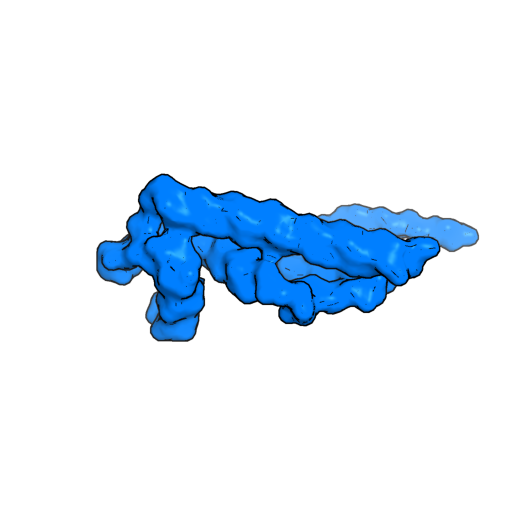ATOM 809 O O . ARG A 1 102 ? 3.614 -9.865 -18.782 1.00 90.69 102 ARG A O 1
ATOM 816 N N . SER A 1 103 ? 3.432 -8.463 -17.039 1.00 88.88 103 SER A N 1
ATOM 817 C CA . SER A 1 103 ? 4.083 -7.328 -17.701 1.00 88.88 103 SER A CA 1
ATOM 818 C C . SER A 1 103 ? 5.559 -7.597 -18.005 1.00 88.88 103 SER A C 1
ATOM 820 O O . SER A 1 103 ? 6.060 -7.112 -19.019 1.00 88.88 103 SER A O 1
ATOM 822 N N . ILE A 1 104 ? 6.249 -8.365 -17.155 1.00 91.31 104 ILE A N 1
ATOM 823 C CA . ILE A 1 104 ? 7.630 -8.809 -17.383 1.00 91.31 104 ILE A CA 1
ATOM 824 C C . ILE A 1 104 ? 7.674 -9.854 -18.504 1.00 91.31 104 ILE A C 1
ATOM 826 O O . ILE A 1 104 ? 8.476 -9.716 -19.428 1.00 91.31 104 ILE A O 1
ATOM 830 N N . SER A 1 105 ? 6.797 -10.864 -18.463 1.00 89.81 105 SER A N 1
ATOM 831 C CA . SER A 1 105 ? 6.755 -11.930 -19.473 1.00 89.81 105 SER A CA 1
ATOM 832 C C . SER A 1 105 ? 6.436 -11.416 -20.876 1.00 89.81 105 SER A C 1
ATOM 834 O O . SER A 1 105 ? 6.946 -11.960 -21.840 1.00 89.81 105 SER A O 1
ATOM 836 N N . LEU A 1 106 ? 5.630 -10.358 -21.014 1.00 83.44 106 LEU A N 1
ATOM 837 C CA . LEU A 1 106 ? 5.327 -9.746 -22.317 1.00 83.44 106 LEU A CA 1
ATOM 838 C C . LEU A 1 106 ? 6.500 -8.956 -22.927 1.00 83.44 106 LEU A C 1
ATOM 840 O O . LEU A 1 106 ? 6.399 -8.501 -24.064 1.00 83.44 106 LEU A O 1
ATOM 844 N N . ARG A 1 107 ? 7.575 -8.725 -22.166 1.00 74.81 107 ARG A N 1
ATOM 845 C CA . ARG A 1 107 ? 8.731 -7.904 -22.570 1.00 74.81 107 ARG A CA 1
ATOM 846 C C . ARG A 1 107 ? 10.021 -8.706 -22.741 1.00 74.81 107 ARG A C 1
ATOM 848 O O . ARG A 1 107 ? 11.016 -8.121 -23.162 1.00 74.81 107 ARG A O 1
ATOM 855 N N . THR A 1 108 ? 10.002 -9.982 -22.364 1.00 66.44 108 THR A N 1
ATOM 856 C CA . THR A 1 108 ? 11.115 -10.930 -22.515 1.00 66.44 108 THR A CA 1
ATOM 857 C C . THR A 1 108 ? 10.858 -11.785 -23.742 1.00 66.44 108 THR A C 1
ATOM 859 O O . THR A 1 108 ? 11.814 -11.988 -24.517 1.00 66.44 108 THR A O 1
#